Protein AF-A0A1A7YT87-F1 (afdb_monomer_lite)

Sequence (162 aa):
RKFWAGIVFSNITPNATELPPKVNYKIRMDIDNVERTNKIKDAYWDPGPRADPFEDMRYIWGGFLYLQDVIEQGIIRAMTGTKEKTGVYIQQMPYPCYVDDIFLRVMSRSMPLFMTLAWMYSVSIILKSVVYEKEARLKETMRIMGLDNGILWFSWFISSLI

pLDDT: mean 90.29, std 4.66, range [57.09, 96.19]

Organism: NCBI:txid60296

Structure (mmCIF, N/CA/C/O backbone):
data_AF-A0A1A7YT87-F1
#
_entry.id   AF-A0A1A7YT87-F1
#
loop_
_atom_site.group_PDB
_atom_site.id
_atom_site.type_symbol
_atom_site.label_atom_id
_atom_site.label_alt_id
_atom_site.label_comp_id
_atom_site.label_asym_id
_atom_site.label_entity_id
_atom_site.label_seq_id
_atom_site.pdbx_PDB_ins_code
_atom_site.Cartn_x
_atom_site.Cartn_y
_atom_site.Cartn_z
_atom_site.occupancy
_atom_site.B_iso_or_equiv
_atom_site.auth_seq_id
_atom_site.auth_comp_id
_atom_site.auth_asym_id
_atom_site.auth_atom_id
_atom_site.pdbx_PDB_model_num
ATOM 1 N N . ARG A 1 1 ? 4.974 -2.902 29.796 1.00 57.09 1 ARG A N 1
ATOM 2 C CA . ARG A 1 1 ? 4.180 -1.646 29.871 1.00 57.09 1 ARG A CA 1
ATOM 3 C C . ARG A 1 1 ? 2.813 -1.986 30.482 1.00 57.09 1 ARG A C 1
ATOM 5 O O . ARG A 1 1 ? 2.351 -3.084 30.222 1.00 57.09 1 ARG A O 1
ATOM 12 N N . LYS A 1 2 ? 2.217 -1.135 31.337 1.00 84.00 2 LYS A N 1
ATOM 13 C CA . LYS A 1 2 ? 1.004 -1.448 32.144 1.00 84.00 2 LYS A CA 1
ATOM 14 C C . LYS A 1 2 ? -0.300 -0.778 31.647 1.00 84.00 2 LYS A C 1
ATOM 16 O O . LYS A 1 2 ? -1.292 -0.796 32.362 1.00 84.00 2 LYS A O 1
ATOM 21 N N . PHE A 1 3 ? -0.301 -0.154 30.467 1.00 87.81 3 PHE A N 1
ATOM 22 C CA . PHE A 1 3 ? -1.461 0.561 29.918 1.00 87.81 3 PHE A CA 1
ATOM 23 C C . PHE A 1 3 ? -1.993 -0.173 28.685 1.00 87.81 3 PHE A C 1
ATOM 25 O O . PHE A 1 3 ? -1.206 -0.477 27.791 1.00 87.81 3 PHE A O 1
ATOM 32 N N . TRP A 1 4 ? -3.298 -0.459 28.655 1.00 88.50 4 TRP A N 1
ATOM 33 C CA . TRP A 1 4 ? -3.942 -1.160 27.539 1.00 88.50 4 TRP A CA 1
ATOM 34 C C . TRP A 1 4 ? -4.788 -0.207 26.689 1.00 88.50 4 TRP A C 1
ATOM 36 O O . TRP A 1 4 ? -4.475 0.022 25.523 1.00 88.50 4 TRP A O 1
ATOM 46 N N . ALA A 1 5 ? 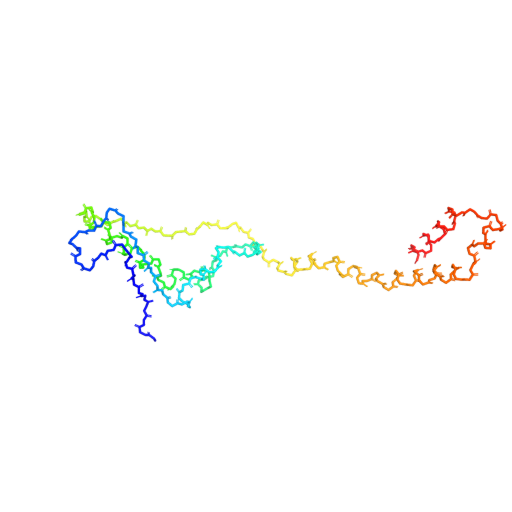-5.812 0.403 27.289 1.00 94.44 5 ALA A N 1
ATOM 47 C CA . ALA A 1 5 ? -6.677 1.379 26.638 1.00 94.44 5 ALA A CA 1
ATOM 48 C C . ALA A 1 5 ? -7.283 2.355 27.657 1.00 94.44 5 ALA A C 1
ATOM 50 O O . ALA A 1 5 ? -7.470 2.014 28.824 1.00 94.44 5 ALA A O 1
ATOM 51 N N . GLY A 1 6 ? -7.630 3.556 27.200 1.00 94.50 6 GLY A N 1
ATOM 52 C CA . GLY A 1 6 ? -8.438 4.533 27.923 1.00 94.50 6 GLY A CA 1
ATOM 53 C C . GLY A 1 6 ? -9.760 4.774 27.203 1.00 94.50 6 GLY A C 1
ATOM 54 O O . GLY A 1 6 ? -9.781 4.977 25.991 1.00 94.50 6 GLY A O 1
ATOM 55 N N . ILE A 1 7 ? -10.866 4.778 27.941 1.00 94.81 7 ILE A N 1
ATOM 56 C CA . ILE A 1 7 ? -12.209 5.006 27.395 1.00 94.81 7 ILE A CA 1
ATOM 57 C C . ILE A 1 7 ? -12.662 6.393 27.841 1.00 94.81 7 ILE A C 1
ATOM 59 O O . ILE A 1 7 ? -12.651 6.701 29.030 1.00 94.81 7 ILE A O 1
ATOM 63 N N . VAL A 1 8 ? -13.036 7.243 26.887 1.00 94.12 8 VAL A N 1
ATOM 64 C CA . VAL A 1 8 ? -13.445 8.628 27.146 1.00 94.12 8 VAL A CA 1
ATOM 65 C C . VAL A 1 8 ? -14.882 8.820 26.690 1.00 94.12 8 VAL A C 1
ATOM 67 O O . VAL A 1 8 ? -15.166 8.803 25.492 1.00 94.12 8 VAL A O 1
ATOM 70 N N . PHE A 1 9 ? -15.785 9.044 27.639 1.00 92.38 9 PHE A N 1
ATOM 71 C CA . PHE A 1 9 ? -17.161 9.439 27.356 1.00 92.38 9 PHE A CA 1
ATOM 72 C C . PHE A 1 9 ? -17.224 10.951 27.144 1.00 92.38 9 PHE A C 1
ATOM 74 O O . PHE A 1 9 ? -16.680 11.717 27.932 1.00 92.38 9 PHE A O 1
ATOM 81 N N . SER A 1 10 ? -17.848 11.380 26.047 1.00 88.50 10 SER A N 1
ATOM 82 C CA . SER A 1 10 ? -17.841 12.793 25.631 1.00 88.50 10 SER A CA 1
ATOM 83 C C . SER A 1 10 ? -19.144 13.538 25.910 1.00 88.50 10 SER A C 1
ATOM 85 O O . SER A 1 10 ? -19.121 14.757 26.013 1.00 88.50 10 SER A O 1
ATOM 87 N N . ASN A 1 11 ? -20.260 12.820 26.054 1.00 87.19 11 ASN A N 1
ATOM 88 C CA . ASN A 1 11 ? -21.596 13.405 26.214 1.00 87.19 11 ASN A CA 1
ATOM 89 C C . ASN A 1 11 ? -22.250 13.055 27.565 1.00 87.19 11 ASN A C 1
ATOM 91 O O . ASN A 1 11 ? -23.470 12.989 27.659 1.00 87.19 11 ASN A O 1
ATOM 95 N N . ILE A 1 12 ? -21.448 12.745 28.589 1.00 85.31 12 ILE A N 1
ATOM 96 C CA . ILE A 1 12 ? -21.931 12.358 29.921 1.00 85.31 12 ILE A CA 1
ATOM 97 C C . ILE A 1 12 ? -21.355 13.340 30.937 1.00 85.31 12 ILE A C 1
ATOM 99 O O . ILE A 1 12 ? -20.138 13.505 31.025 1.00 85.31 12 ILE A O 1
ATOM 103 N N . THR A 1 13 ? -22.230 14.009 31.686 1.00 84.06 13 THR A N 1
ATOM 104 C CA . THR A 1 13 ? -21.825 14.856 32.809 1.00 84.06 13 THR A CA 1
ATOM 105 C C . THR A 1 13 ? -21.494 13.982 34.025 1.00 84.06 13 THR A C 1
ATOM 107 O O . THR A 1 13 ? -22.096 12.924 34.200 1.00 84.06 13 THR A O 1
ATOM 110 N N . PRO A 1 14 ? -20.558 14.400 34.896 1.00 82.19 14 PRO A N 1
ATOM 111 C CA . PRO A 1 14 ? -20.085 13.565 36.006 1.00 82.19 14 PRO A CA 1
ATOM 112 C C . PRO A 1 14 ? -21.174 13.175 37.020 1.00 82.19 14 PRO A C 1
ATOM 114 O O . PRO A 1 14 ? -21.009 12.184 37.720 1.00 82.19 14 PRO A O 1
ATOM 117 N N . ASN A 1 15 ? -22.290 13.911 37.069 1.00 83.62 15 ASN A N 1
ATOM 118 C CA . ASN A 1 15 ? -23.402 13.671 37.996 1.00 83.62 15 ASN A CA 1
ATOM 119 C C . ASN A 1 15 ? -24.661 13.109 37.306 1.00 83.62 15 ASN A C 1
ATOM 121 O O . ASN A 1 15 ? -25.741 13.149 37.892 1.00 83.62 15 ASN A O 1
ATOM 125 N N . ALA A 1 16 ? -24.565 12.643 36.057 1.00 81.75 16 ALA A N 1
ATOM 126 C CA . ALA A 1 16 ? -25.710 12.065 35.360 1.00 81.75 16 ALA A CA 1
ATOM 127 C C . ALA A 1 16 ? -26.103 10.711 35.976 1.00 81.75 16 ALA A C 1
ATOM 129 O O . ALA A 1 16 ? -25.274 9.810 36.089 1.00 81.75 16 ALA A O 1
ATOM 130 N N . THR A 1 17 ? -27.374 10.562 36.351 1.00 81.19 17 THR A N 1
ATOM 131 C CA . THR A 1 17 ? -27.945 9.306 36.871 1.00 81.19 17 THR A CA 1
ATOM 132 C C . THR A 1 17 ? -28.408 8.362 35.766 1.00 81.19 17 THR A C 1
ATOM 134 O O . THR A 1 17 ? -28.511 7.160 35.993 1.00 81.19 17 THR A O 1
ATOM 137 N N . GLU A 1 18 ? -28.667 8.892 34.571 1.00 82.62 18 GLU A N 1
ATOM 138 C CA . GLU A 1 18 ? -29.175 8.143 33.423 1.00 82.62 18 GLU A CA 1
ATOM 139 C C . GLU A 1 18 ? -28.298 8.370 32.189 1.00 82.62 18 GLU A C 1
ATOM 141 O O . GLU A 1 18 ? -27.705 9.438 32.002 1.00 82.62 18 GLU A O 1
ATOM 146 N N . LEU A 1 19 ? -28.207 7.343 31.340 1.00 85.69 19 LEU A N 1
ATOM 147 C CA . LEU A 1 19 ? -27.481 7.424 30.077 1.00 85.69 19 LEU A CA 1
ATOM 148 C C . LEU A 1 19 ? -28.318 8.185 29.038 1.00 85.69 19 LEU A C 1
ATOM 150 O O . LEU A 1 19 ? -29.515 7.926 28.908 1.00 85.69 19 LEU A O 1
ATOM 154 N N . PRO A 1 20 ? -27.712 9.099 28.258 1.00 89.38 20 PRO A N 1
ATOM 155 C CA . PRO A 1 20 ? -28.426 9.770 27.183 1.00 89.38 20 PRO A CA 1
ATOM 156 C C . PRO A 1 20 ? -28.811 8.769 26.078 1.00 89.38 20 PRO A C 1
ATOM 158 O O . PRO A 1 20 ? -28.053 7.827 25.829 1.00 89.38 20 PRO A O 1
ATOM 161 N N . PRO A 1 21 ? -29.896 9.023 25.313 1.00 87.38 21 PRO A N 1
ATOM 162 C CA . PRO A 1 21 ? -30.337 8.144 24.223 1.00 87.38 21 PRO A CA 1
ATOM 163 C C . PRO A 1 21 ? -29.251 7.823 23.184 1.00 87.38 21 PRO A C 1
ATOM 165 O O . PRO A 1 21 ? -29.277 6.777 22.543 1.00 87.38 21 PRO A O 1
ATOM 168 N N . LYS A 1 22 ? -28.283 8.731 23.009 1.00 90.81 22 LYS A N 1
ATOM 169 C CA . LYS A 1 22 ? -27.102 8.539 22.167 1.00 90.81 22 LYS A CA 1
ATOM 170 C C . LYS A 1 22 ? -25.836 8.761 22.989 1.00 90.81 22 LYS A C 1
ATOM 172 O O . LYS A 1 22 ? -25.507 9.893 23.355 1.00 90.81 22 LYS A O 1
ATOM 177 N N . VAL A 1 23 ? -25.097 7.680 23.221 1.00 91.81 23 VAL A N 1
ATOM 178 C CA . VAL A 1 23 ? -23.816 7.700 23.935 1.00 91.81 23 VAL A CA 1
ATOM 179 C C . VAL A 1 23 ? -22.670 7.854 22.935 1.00 91.81 23 VAL A C 1
ATOM 181 O O . VAL A 1 23 ? -22.477 7.010 22.067 1.00 91.81 23 VAL A O 1
ATOM 184 N N . ASN A 1 24 ? -21.879 8.920 23.078 1.00 94.00 24 ASN A N 1
ATOM 185 C CA . ASN A 1 24 ? -20.651 9.119 22.305 1.00 94.00 24 ASN A CA 1
ATOM 186 C C . ASN A 1 24 ? -19.432 8.808 23.184 1.00 94.00 24 ASN A C 1
ATOM 188 O O . ASN A 1 24 ? -19.148 9.542 24.143 1.00 94.00 24 ASN A O 1
ATOM 192 N N . TYR A 1 25 ? -18.677 7.771 2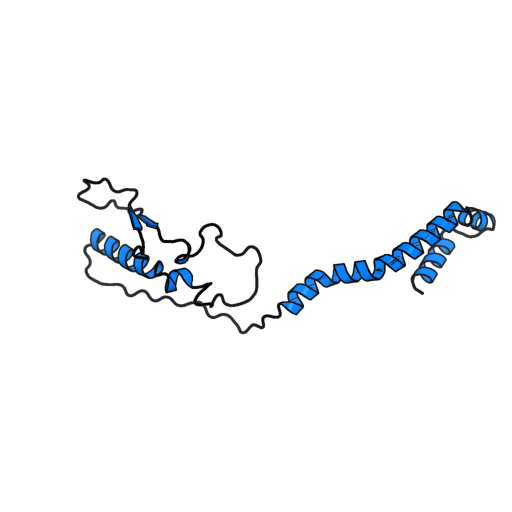2.830 1.00 94.50 25 TYR A N 1
ATOM 193 C CA . TYR A 1 25 ? -17.435 7.392 23.502 1.00 94.50 25 TYR A CA 1
ATOM 194 C C . TYR A 1 25 ? -16.269 7.313 22.514 1.00 94.50 25 TYR A C 1
ATOM 196 O O . TYR A 1 25 ? -16.449 7.231 21.301 1.00 94.50 25 TYR A O 1
ATOM 204 N N . LYS A 1 26 ? -15.052 7.388 23.048 1.00 95.31 26 LYS A N 1
ATOM 205 C CA . LYS A 1 26 ? -13.800 7.259 22.302 1.00 95.31 26 LYS A CA 1
ATOM 206 C C . LYS A 1 26 ? -12.924 6.232 23.004 1.00 95.31 26 LYS A C 1
ATOM 208 O O . LYS A 1 26 ? -12.686 6.363 24.202 1.00 95.31 26 LYS A O 1
ATOM 213 N N . ILE A 1 27 ? -12.417 5.258 22.260 1.00 95.50 27 ILE A N 1
ATOM 214 C CA . ILE A 1 27 ? -11.398 4.320 22.738 1.00 95.50 27 ILE A CA 1
ATOM 215 C C . ILE A 1 27 ? -10.033 4.886 22.330 1.00 95.50 27 ILE A C 1
ATOM 217 O O . ILE A 1 27 ? -9.802 5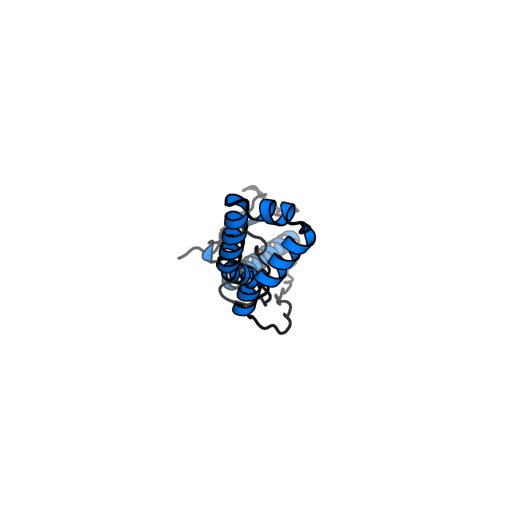.177 21.159 1.00 95.50 27 ILE A O 1
ATOM 221 N N . ARG A 1 28 ? -9.144 5.101 23.301 1.00 93.81 28 ARG A N 1
ATOM 222 C CA . ARG A 1 28 ? -7.778 5.600 23.103 1.00 93.81 28 ARG A CA 1
ATOM 223 C C . ARG A 1 28 ? -6.789 4.507 23.479 1.00 93.81 28 ARG A C 1
ATOM 225 O O . ARG A 1 28 ? -6.719 4.123 24.641 1.00 93.81 28 ARG A O 1
ATOM 232 N N . MET A 1 29 ? -6.028 4.023 22.508 1.00 94.56 29 MET A N 1
ATOM 233 C CA . MET A 1 29 ? -5.009 2.986 22.690 1.00 94.56 29 MET A CA 1
ATOM 234 C C . MET A 1 29 ? -3.643 3.506 22.250 1.00 94.56 29 MET A C 1
ATOM 236 O O . MET A 1 29 ? -3.560 4.540 21.585 1.00 94.56 29 MET A O 1
ATOM 240 N N . ASP A 1 30 ? -2.586 2.808 22.662 1.00 92.62 30 ASP A N 1
ATOM 241 C CA . ASP A 1 30 ? -1.234 3.068 22.161 1.00 92.62 30 ASP A CA 1
ATOM 242 C C . ASP A 1 30 ? -1.182 2.814 20.647 1.00 92.62 30 ASP A C 1
ATOM 244 O O . ASP A 1 30 ? -1.809 1.871 20.160 1.00 92.62 30 ASP A O 1
ATOM 248 N N . ILE A 1 31 ? -0.448 3.651 19.913 1.00 91.31 31 ILE A N 1
ATOM 249 C CA . ILE A 1 31 ? -0.423 3.645 18.441 1.00 91.31 31 ILE A CA 1
ATOM 250 C C . ILE A 1 31 ? 0.152 2.347 17.867 1.00 91.31 31 ILE A C 1
ATOM 252 O O . ILE A 1 31 ? -0.207 1.960 16.762 1.00 91.31 31 ILE A O 1
ATOM 256 N N . ASP A 1 32 ? 0.998 1.657 18.631 1.00 90.50 32 ASP A N 1
ATOM 257 C CA . ASP A 1 32 ? 1.592 0.378 18.232 1.00 90.50 32 ASP A CA 1
ATOM 258 C C . ASP A 1 32 ? 0.586 -0.790 18.319 1.00 90.50 32 ASP A C 1
ATOM 260 O O . ASP A 1 32 ? 0.780 -1.824 17.686 1.00 90.50 32 ASP A O 1
ATOM 264 N N . ASN A 1 33 ? -0.508 -0.624 19.076 1.00 91.12 33 ASN A N 1
ATOM 265 C CA . ASN A 1 33 ? -1.528 -1.655 19.307 1.00 91.12 33 ASN A CA 1
ATOM 266 C C . ASN A 1 33 ? -2.816 -1.427 18.497 1.00 91.12 33 ASN A C 1
ATOM 268 O O . ASN A 1 33 ? -3.777 -2.175 18.653 1.00 91.12 33 ASN A O 1
ATOM 272 N N . VAL A 1 34 ? -2.906 -0.374 17.685 1.00 93.00 34 VAL A N 1
ATOM 273 C CA . VAL A 1 34 ? -4.108 -0.062 16.899 1.00 93.00 34 VAL A CA 1
ATOM 274 C C . VAL A 1 34 ? -3.721 0.390 15.499 1.00 93.00 34 VAL A C 1
ATOM 276 O O . VAL A 1 34 ? -2.624 0.895 15.278 1.00 93.00 34 VAL A O 1
ATOM 279 N N . GLU A 1 35 ? -4.620 0.210 14.535 1.00 92.19 35 GLU A N 1
ATOM 280 C CA . GLU A 1 35 ? -4.379 0.709 13.186 1.00 92.19 35 GLU A CA 1
ATOM 281 C C . GLU A 1 35 ? -4.252 2.236 13.171 1.00 92.19 35 GLU A C 1
ATOM 283 O O . GLU A 1 35 ? -4.921 2.958 13.922 1.00 92.19 35 GLU A O 1
ATOM 288 N N . ARG A 1 36 ? -3.392 2.748 12.287 1.00 91.62 36 ARG A N 1
ATOM 289 C CA . ARG A 1 36 ? -3.156 4.189 12.199 1.00 91.62 36 ARG A CA 1
ATOM 290 C C . ARG A 1 36 ? -4.379 4.892 11.620 1.00 91.62 36 ARG A C 1
ATOM 292 O O . ARG A 1 36 ? -4.783 4.643 10.491 1.00 91.62 36 ARG A O 1
ATOM 299 N N . THR A 1 37 ? -4.905 5.875 12.346 1.00 92.62 37 THR A N 1
ATOM 300 C CA . THR A 1 37 ? -6.091 6.648 11.932 1.00 92.62 37 THR A CA 1
ATOM 301 C C . THR A 1 37 ? -5.777 7.807 10.978 1.00 92.62 37 THR A C 1
ATOM 303 O O . THR A 1 37 ? -6.617 8.680 10.773 1.00 92.62 37 THR A O 1
ATOM 306 N N . ASN A 1 38 ? -4.562 7.873 10.424 1.00 93.94 38 ASN A N 1
ATOM 307 C CA . ASN A 1 38 ? -4.165 8.907 9.462 1.00 93.94 38 ASN A CA 1
ATOM 308 C C . ASN A 1 38 ? -4.573 8.569 8.018 1.00 93.94 38 ASN A C 1
ATOM 310 O O . ASN A 1 38 ? -4.598 9.459 7.170 1.00 93.94 38 ASN A O 1
ATOM 314 N N . LYS A 1 39 ? -4.888 7.301 7.735 1.00 92.38 39 LYS A N 1
ATOM 315 C CA . LYS A 1 39 ? -5.358 6.819 6.437 1.00 92.38 39 LYS A CA 1
ATOM 316 C C . LYS A 1 39 ? -6.515 5.846 6.635 1.00 92.38 39 LYS A C 1
ATOM 318 O O . LYS A 1 39 ? -6.527 5.075 7.584 1.00 92.38 39 LYS A O 1
ATOM 323 N N . ILE A 1 40 ? -7.479 5.877 5.718 1.00 91.69 40 ILE A N 1
ATOM 324 C CA . ILE A 1 40 ? -8.601 4.922 5.696 1.00 91.69 40 ILE A CA 1
ATOM 325 C C . ILE A 1 40 ? -8.313 3.784 4.700 1.00 91.69 40 ILE A C 1
ATOM 327 O O . ILE A 1 40 ? -8.743 2.650 4.889 1.00 91.69 40 ILE A O 1
ATOM 331 N N . LYS A 1 41 ? -7.551 4.073 3.639 1.00 90.75 41 LYS A N 1
ATOM 332 C CA . LYS A 1 41 ? -7.162 3.128 2.586 1.00 90.75 41 LYS A CA 1
ATOM 333 C C . LYS A 1 41 ? -5.700 3.358 2.201 1.00 90.75 41 LYS A C 1
ATOM 335 O O . LYS A 1 41 ? -5.162 4.439 2.442 1.00 90.75 41 LYS A O 1
ATOM 340 N N . ASP A 1 42 ? -5.068 2.351 1.607 1.00 89.56 42 ASP A N 1
ATOM 341 C CA . ASP A 1 42 ? -3.736 2.520 1.030 1.00 89.56 42 ASP A CA 1
ATOM 342 C C . ASP A 1 42 ? -3.780 3.438 -0.190 1.00 89.56 42 ASP A C 1
ATOM 344 O O . ASP A 1 42 ? -4.772 3.478 -0.923 1.00 89.56 42 ASP A O 1
ATOM 348 N N . ALA A 1 43 ? -2.697 4.192 -0.381 1.00 90.56 43 ALA A N 1
ATOM 349 C CA . ALA A 1 43 ? -2.570 5.145 -1.479 1.00 90.56 43 ALA A CA 1
ATOM 350 C C . ALA A 1 43 ? -2.534 4.445 -2.844 1.00 90.56 43 ALA A C 1
ATOM 352 O O . ALA A 1 43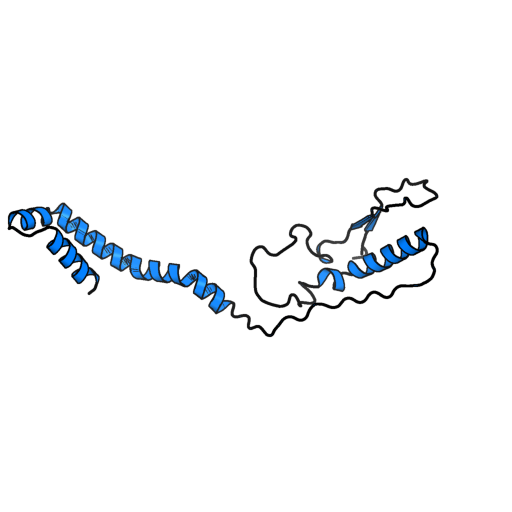 ? -3.129 4.925 -3.806 1.00 90.56 43 ALA A O 1
ATOM 353 N N . TYR A 1 44 ? -1.863 3.295 -2.909 1.00 88.06 44 TYR A N 1
ATOM 354 C CA . TYR A 1 44 ? -1.817 2.441 -4.085 1.00 88.06 44 TYR A CA 1
ATOM 355 C C . TYR A 1 44 ? -2.616 1.175 -3.813 1.00 88.06 44 TYR A C 1
ATOM 357 O O . TYR A 1 44 ? -2.596 0.636 -2.709 1.00 88.06 44 TYR A O 1
ATOM 365 N N . TRP A 1 45 ? -3.360 0.732 -4.822 1.00 87.81 45 TRP A N 1
ATOM 366 C CA . TRP A 1 45 ? -4.028 -0.555 -4.758 1.00 87.81 45 TRP A CA 1
ATOM 367 C C . TRP A 1 45 ? -3.039 -1.641 -5.159 1.00 87.81 45 TRP A C 1
ATOM 369 O O . TRP A 1 45 ? -2.570 -1.659 -6.301 1.00 87.81 45 TRP A O 1
ATOM 379 N N . ASP A 1 46 ? -2.762 -2.532 -4.218 1.00 85.19 46 ASP A N 1
ATOM 380 C CA . ASP A 1 46 ? -1.982 -3.735 -4.439 1.00 85.19 46 ASP A CA 1
ATOM 381 C C . ASP A 1 46 ? -2.910 -4.953 -4.270 1.00 85.19 46 ASP A C 1
ATOM 383 O O . ASP A 1 46 ? -3.658 -5.019 -3.288 1.00 85.19 46 ASP A O 1
ATOM 387 N N . PRO A 1 47 ? -2.951 -5.880 -5.245 1.00 87.44 47 PRO A N 1
ATOM 388 C CA . PRO A 1 47 ? -3.742 -7.096 -5.136 1.00 87.44 47 PRO A CA 1
ATOM 389 C C . PRO A 1 47 ? -3.189 -7.998 -4.033 1.00 87.44 47 PRO A C 1
ATOM 391 O O . PRO A 1 47 ? -1.980 -8.174 -3.910 1.00 87.44 47 PRO A O 1
ATOM 394 N N . GLY A 1 48 ? -4.097 -8.596 -3.271 1.00 90.25 48 GLY A N 1
ATOM 395 C CA . GLY A 1 48 ? -3.781 -9.540 -2.208 1.00 90.25 48 GLY A CA 1
ATOM 396 C C . GLY A 1 48 ? -4.776 -9.459 -1.047 1.00 90.25 48 GLY A C 1
ATOM 397 O O . GLY A 1 48 ? -5.433 -8.428 -0.855 1.00 90.25 48 GLY A O 1
ATOM 398 N N . PRO A 1 49 ? -4.926 -10.543 -0.271 1.00 91.38 49 PRO A N 1
ATOM 399 C CA . PRO A 1 49 ? -5.640 -10.510 0.989 1.00 91.38 49 PRO A CA 1
ATOM 400 C C . PRO A 1 49 ? -4.813 -9.751 2.028 1.00 91.38 49 PRO A C 1
ATOM 402 O O . PRO A 1 49 ? -3.628 -10.020 2.210 1.00 91.38 49 PRO A O 1
ATOM 405 N N . ARG A 1 50 ? -5.462 -8.851 2.769 1.00 88.00 50 ARG A N 1
ATOM 406 C CA . ARG A 1 50 ? -4.889 -8.267 3.987 1.00 88.00 50 ARG A CA 1
ATOM 407 C C . ARG A 1 50 ? -5.038 -9.243 5.148 1.00 88.00 50 ARG A C 1
ATOM 409 O O . ARG A 1 50 ? -6.023 -9.197 5.892 1.00 88.00 50 ARG A O 1
ATOM 416 N N . ALA A 1 51 ? -4.118 -10.194 5.207 1.00 89.31 51 ALA A N 1
ATOM 417 C CA . ALA A 1 51 ? -4.177 -11.333 6.112 1.00 89.31 51 ALA A CA 1
ATOM 418 C C . ALA A 1 51 ? -2.936 -11.467 7.004 1.00 89.31 51 ALA A C 1
ATOM 420 O O . ALA A 1 51 ? -2.797 -12.493 7.667 1.00 89.31 51 ALA A O 1
ATOM 421 N N . ASP A 1 52 ? -2.050 -10.466 7.053 1.00 90.88 52 ASP A N 1
ATOM 422 C CA . ASP A 1 52 ? -0.931 -10.492 7.997 1.00 90.88 52 ASP A CA 1
ATOM 423 C C . ASP A 1 52 ? -1.450 -10.301 9.440 1.00 90.88 52 ASP A C 1
ATOM 425 O O . ASP A 1 52 ? -2.017 -9.247 9.757 1.00 90.88 52 ASP A O 1
ATOM 429 N N . PRO A 1 53 ? -1.269 -11.283 10.346 1.00 89.94 53 PRO A N 1
ATOM 430 C CA . PRO A 1 53 ? -1.743 -11.174 11.723 1.00 89.94 53 PRO A CA 1
ATOM 431 C C . PRO A 1 53 ? -1.115 -10.021 12.518 1.00 89.94 53 PRO A C 1
ATOM 433 O O . PRO A 1 53 ? -1.731 -9.538 13.468 1.00 89.94 53 PRO A O 1
ATOM 436 N N . PHE A 1 54 ? 0.100 -9.594 12.167 1.00 89.12 54 PHE A N 1
ATOM 437 C CA . PHE A 1 54 ? 0.853 -8.583 12.913 1.00 89.12 54 PHE A CA 1
ATOM 438 C C . PHE A 1 54 ? 0.662 -7.178 12.340 1.00 89.12 54 PHE A C 1
ATOM 440 O O . PHE A 1 54 ? 0.501 -6.216 13.097 1.00 89.12 54 PHE A O 1
ATOM 447 N N . GLU A 1 55 ? 0.654 -7.056 11.013 1.00 88.62 55 GLU A N 1
ATOM 448 C CA . GLU A 1 55 ? 0.551 -5.758 10.344 1.00 88.62 55 GLU A CA 1
ATOM 449 C C . GLU A 1 55 ? -0.891 -5.381 9.985 1.00 88.62 55 GLU A C 1
ATOM 451 O O . GLU A 1 55 ? -1.303 -4.264 10.290 1.00 88.62 55 GLU A O 1
ATOM 456 N N . ASP A 1 56 ? -1.681 -6.295 9.406 1.00 90.94 56 ASP A N 1
ATOM 457 C CA . ASP A 1 56 ? -3.031 -5.987 8.905 1.00 90.94 56 ASP A CA 1
ATOM 458 C C . ASP A 1 56 ? -4.129 -6.183 9.961 1.00 90.94 56 ASP A C 1
ATOM 460 O O . ASP A 1 56 ? -5.164 -5.512 9.943 1.00 90.94 56 ASP A O 1
ATOM 464 N N . MET A 1 57 ? -3.939 -7.124 10.892 1.00 92.25 57 MET A N 1
ATOM 465 C CA . MET A 1 57 ? -4.954 -7.502 11.886 1.00 92.25 57 MET A CA 1
ATOM 466 C C . MET A 1 57 ? -4.783 -6.796 13.239 1.00 92.25 57 MET A C 1
ATOM 468 O O . MET A 1 57 ? -5.198 -7.317 14.280 1.00 92.25 57 MET A O 1
ATOM 472 N N . ARG A 1 58 ? -4.225 -5.579 13.252 1.00 93.19 58 ARG A N 1
ATOM 473 C CA . ARG A 1 58 ? -3.935 -4.822 14.487 1.00 93.19 58 ARG A CA 1
ATOM 474 C C . ARG A 1 58 ? -5.150 -4.597 15.377 1.00 93.19 58 ARG A C 1
ATOM 476 O O . ARG A 1 58 ? -5.045 -4.696 16.594 1.00 93.19 58 ARG A O 1
ATOM 483 N N . TYR A 1 59 ? -6.324 -4.371 14.795 1.00 93.00 59 TYR A N 1
ATOM 484 C CA . TYR A 1 59 ? -7.564 -4.236 15.564 1.00 93.00 59 TYR A CA 1
ATOM 485 C C . TYR A 1 59 ? -7.962 -5.514 16.328 1.00 93.00 59 TYR A C 1
ATOM 487 O O . TYR A 1 59 ? -8.595 -5.415 17.383 1.00 93.00 59 TYR A O 1
ATOM 495 N N . ILE A 1 60 ? -7.590 -6.693 15.812 1.00 93.62 60 ILE A N 1
ATOM 496 C CA . ILE A 1 60 ? -7.855 -8.001 16.427 1.00 93.62 60 ILE A CA 1
ATOM 497 C C . ILE A 1 60 ? -6.771 -8.303 17.462 1.00 93.62 60 ILE A C 1
ATOM 499 O O . ILE A 1 60 ? -7.082 -8.486 18.637 1.00 93.62 60 ILE A O 1
ATOM 503 N N . TRP A 1 61 ? -5.501 -8.319 17.050 1.00 91.94 61 TRP A N 1
ATOM 504 C CA . TRP A 1 61 ? -4.389 -8.679 17.934 1.00 91.94 61 TRP A CA 1
ATOM 505 C C . TRP A 1 61 ? -4.171 -7.656 19.060 1.00 91.94 61 TRP A C 1
ATOM 507 O O . TRP A 1 61 ? -3.973 -8.040 20.211 1.00 91.94 61 TRP A O 1
ATOM 517 N N . GLY A 1 62 ? -4.292 -6.359 18.769 1.00 92.00 62 GLY A N 1
ATOM 518 C CA . GLY A 1 62 ? -4.188 -5.294 19.770 1.00 92.00 62 GLY A CA 1
ATOM 519 C C . GLY A 1 62 ? -5.384 -5.209 20.723 1.00 92.00 62 GLY A C 1
ATOM 520 O O . GLY A 1 62 ? -5.313 -4.564 21.771 1.00 92.00 62 GLY A O 1
ATOM 521 N N . GLY A 1 63 ? -6.482 -5.892 20.394 1.00 93.38 63 GLY A N 1
ATOM 522 C CA . GLY A 1 63 ? -7.655 -6.051 21.248 1.00 93.38 63 GLY A CA 1
ATOM 523 C C . GLY A 1 63 ? -8.626 -4.872 21.277 1.00 93.38 63 GLY A C 1
ATOM 524 O O . GLY A 1 63 ? -9.519 -4.834 22.124 1.00 93.38 63 GLY A O 1
ATOM 525 N N . PHE A 1 64 ? -8.498 -3.936 20.336 1.00 95.25 64 PHE A N 1
ATOM 526 C CA . PHE A 1 64 ? -9.450 -2.839 20.155 1.00 95.25 64 PHE A CA 1
ATOM 527 C C . PHE A 1 64 ? -10.872 -3.357 19.893 1.00 95.25 64 PHE A C 1
ATOM 529 O O . PHE A 1 64 ? -11.818 -2.881 20.516 1.00 95.25 64 PHE A O 1
ATOM 536 N N . LEU A 1 65 ? -11.019 -4.363 19.019 1.00 94.69 65 LEU A N 1
ATOM 537 C CA . LEU A 1 65 ? -12.324 -4.954 18.690 1.00 94.69 65 LEU A CA 1
ATOM 538 C C . LEU A 1 65 ? -12.983 -5.618 19.902 1.00 94.69 65 LEU A C 1
ATOM 540 O O . LEU A 1 65 ? -14.188 -5.487 20.087 1.00 94.69 65 LEU A O 1
ATOM 544 N N . TYR A 1 66 ? -12.198 -6.275 20.761 1.00 93.56 66 TYR A N 1
ATOM 545 C CA . TYR A 1 66 ? -12.725 -6.890 21.983 1.00 93.56 66 TYR A CA 1
ATOM 546 C C . TYR A 1 66 ? -13.230 -5.841 22.972 1.00 93.56 66 TYR A C 1
ATOM 548 O O . TYR A 1 66 ? -14.293 -6.008 23.565 1.00 93.56 66 TYR A O 1
ATOM 556 N N . LEU A 1 67 ? -12.491 -4.739 23.141 1.00 94.69 67 LEU A N 1
ATOM 557 C CA . LEU A 1 67 ? -12.945 -3.625 23.972 1.00 94.69 67 LEU A CA 1
ATOM 558 C C . LEU A 1 67 ? -14.214 -2.994 23.408 1.00 94.69 67 LEU A C 1
ATOM 560 O O . LEU A 1 67 ? -15.119 -2.678 24.175 1.00 94.69 67 LEU A O 1
ATOM 564 N N . GLN A 1 68 ? -14.289 -2.831 22.088 1.00 94.88 68 GLN A N 1
ATOM 565 C CA . GLN A 1 68 ? -15.477 -2.308 21.433 1.00 94.88 68 GLN A CA 1
ATOM 566 C C . GLN A 1 68 ? -16.698 -3.200 21.696 1.00 94.88 68 GLN A C 1
ATOM 568 O O . GLN A 1 68 ? -17.702 -2.685 22.177 1.00 94.88 68 GLN A O 1
ATOM 573 N N . ASP A 1 69 ? -16.590 -4.515 21.490 1.00 94.50 69 ASP A N 1
ATOM 574 C CA . ASP A 1 69 ? -17.692 -5.458 21.724 1.00 94.50 69 ASP A CA 1
ATOM 575 C C . ASP A 1 69 ? -18.158 -5.453 23.193 1.00 94.50 69 ASP A C 1
ATOM 577 O O . ASP A 1 69 ? -19.344 -5.299 23.482 1.00 94.50 69 ASP A O 1
ATOM 581 N N . VAL A 1 70 ? -17.226 -5.512 24.152 1.00 93.00 70 VAL A N 1
ATOM 582 C CA . VAL A 1 70 ? -17.565 -5.504 25.588 1.00 93.00 70 VAL A CA 1
ATOM 583 C C . VAL A 1 70 ? -18.229 -4.189 26.015 1.00 93.00 70 VAL A C 1
ATOM 585 O O . VAL A 1 70 ? -19.187 -4.205 26.794 1.00 93.00 70 VAL A O 1
ATOM 588 N N . ILE A 1 71 ? -17.742 -3.045 25.522 1.00 93.50 71 ILE A N 1
ATOM 589 C CA . ILE A 1 71 ? -18.313 -1.729 25.842 1.00 93.50 71 ILE A CA 1
ATOM 590 C C . ILE A 1 71 ? -19.696 -1.577 25.208 1.00 93.50 71 ILE A C 1
ATOM 592 O O . ILE A 1 71 ? -20.620 -1.132 25.888 1.00 93.50 71 ILE A O 1
ATOM 596 N N . GLU A 1 72 ? -19.861 -1.956 23.941 1.00 93.19 72 GLU A N 1
ATOM 597 C CA . GLU A 1 72 ? -21.143 -1.866 23.238 1.00 93.19 72 GLU A CA 1
ATOM 598 C C . GLU A 1 72 ? -22.196 -2.755 23.900 1.00 93.19 72 GLU A C 1
ATOM 600 O O . GLU A 1 72 ? -23.286 -2.276 24.215 1.00 93.19 72 GLU A O 1
ATOM 605 N N . GLN A 1 73 ? -21.853 -4.002 24.232 1.00 92.94 73 GLN A N 1
ATOM 606 C CA . GLN A 1 73 ? -22.734 -4.879 25.004 1.00 92.94 73 GLN A CA 1
ATOM 607 C C . GLN A 1 73 ? -23.084 -4.280 26.375 1.00 92.94 73 GLN A C 1
ATOM 609 O O . GLN A 1 73 ? -24.232 -4.369 26.818 1.00 92.94 73 GLN A O 1
ATOM 614 N N . GLY A 1 74 ? -22.124 -3.631 27.045 1.00 91.12 74 GLY A N 1
ATOM 615 C CA . GLY A 1 74 ? -22.347 -2.925 28.308 1.00 91.12 74 GLY A CA 1
ATOM 616 C C . GLY A 1 74 ? -23.336 -1.761 28.182 1.00 91.12 74 GLY A C 1
ATOM 617 O O . GLY A 1 74 ? -24.255 -1.647 28.995 1.00 91.12 74 GLY A O 1
ATOM 618 N N . ILE A 1 75 ? -23.192 -0.933 27.142 1.00 91.69 75 ILE A N 1
ATOM 619 C CA . ILE A 1 75 ? -24.084 0.202 26.860 1.00 91.69 75 ILE A CA 1
ATOM 620 C C . ILE A 1 75 ? -25.487 -0.297 26.495 1.00 91.69 75 ILE A C 1
ATOM 622 O O . ILE A 1 75 ? -26.469 0.192 27.052 1.00 91.69 75 ILE A O 1
ATOM 626 N N . ILE A 1 76 ? -25.597 -1.296 25.614 1.00 91.94 76 ILE A N 1
ATOM 627 C CA . ILE A 1 76 ? -26.882 -1.883 25.201 1.00 91.94 76 ILE A CA 1
ATOM 628 C C . ILE A 1 76 ? -27.623 -2.451 26.412 1.00 91.94 76 ILE A C 1
ATOM 630 O O . ILE A 1 76 ? -28.821 -2.205 26.577 1.00 91.94 76 ILE A O 1
ATOM 634 N N . ARG A 1 77 ? -26.910 -3.160 27.294 1.00 91.88 77 ARG A N 1
ATOM 635 C CA . ARG A 1 77 ? -27.474 -3.718 28.524 1.00 91.88 77 ARG A CA 1
ATOM 636 C C . ARG A 1 77 ? -27.934 -2.636 29.496 1.00 91.88 77 ARG A C 1
ATOM 638 O O . ARG A 1 77 ? -28.990 -2.793 30.103 1.00 91.88 77 ARG A O 1
ATOM 645 N N . ALA A 1 78 ? -27.166 -1.561 29.649 1.00 89.88 78 ALA A N 1
ATOM 646 C CA . ALA A 1 78 ? -27.528 -0.450 30.524 1.00 89.88 78 ALA A CA 1
ATOM 647 C C . ALA A 1 78 ? -28.749 0.331 30.006 1.00 89.88 78 ALA A C 1
ATOM 649 O O . ALA A 1 78 ? -29.569 0.769 30.803 1.00 89.88 78 ALA A O 1
ATOM 650 N N . MET A 1 79 ? -28.892 0.464 28.684 1.00 89.69 79 MET A N 1
ATOM 651 C CA . MET A 1 79 ? -29.996 1.188 28.042 1.00 89.69 79 MET A CA 1
ATOM 652 C C . MET A 1 79 ? -31.288 0.366 27.948 1.00 89.69 79 MET A C 1
ATOM 654 O O . MET A 1 79 ? -32.374 0.890 28.169 1.00 89.69 79 MET A O 1
ATOM 658 N N . THR A 1 80 ? -31.183 -0.919 27.604 1.00 89.81 80 THR A N 1
ATOM 659 C CA . THR A 1 80 ? -32.348 -1.773 27.291 1.00 89.81 80 THR A CA 1
ATOM 660 C C . THR A 1 80 ? -32.779 -2.628 28.486 1.00 89.81 80 THR A C 1
ATOM 662 O O . THR A 1 80 ? -33.894 -3.138 28.521 1.00 89.81 80 THR A O 1
ATOM 665 N N . GLY A 1 81 ? -31.895 -2.844 29.469 1.00 87.38 81 GLY A N 1
ATOM 666 C CA . GLY A 1 81 ? -32.150 -3.715 30.625 1.00 87.38 81 GLY A CA 1
ATOM 667 C C . GLY A 1 81 ? -32.178 -5.218 30.304 1.00 87.38 81 GLY A C 1
ATOM 668 O O . GLY A 1 81 ? -32.356 -6.042 31.203 1.00 87.38 81 GLY A O 1
ATOM 669 N N . THR A 1 82 ? -31.973 -5.605 29.042 1.00 86.88 82 THR A N 1
ATOM 670 C CA . THR A 1 82 ? -31.954 -7.001 28.590 1.00 86.88 82 THR A CA 1
ATOM 671 C C . THR A 1 82 ? -30.684 -7.715 29.046 1.00 86.88 82 THR A C 1
ATOM 673 O O . THR A 1 82 ? -29.576 -7.192 28.921 1.00 86.88 82 THR A O 1
ATOM 676 N N . LYS A 1 83 ? -30.836 -8.935 29.576 1.00 81.06 83 LYS A N 1
ATOM 677 C CA . LYS A 1 83 ? -29.715 -9.778 30.037 1.00 81.06 83 LYS A CA 1
ATOM 678 C C . LYS A 1 83 ? -29.148 -10.696 28.951 1.00 81.06 83 LYS A C 1
ATOM 680 O O . LYS A 1 83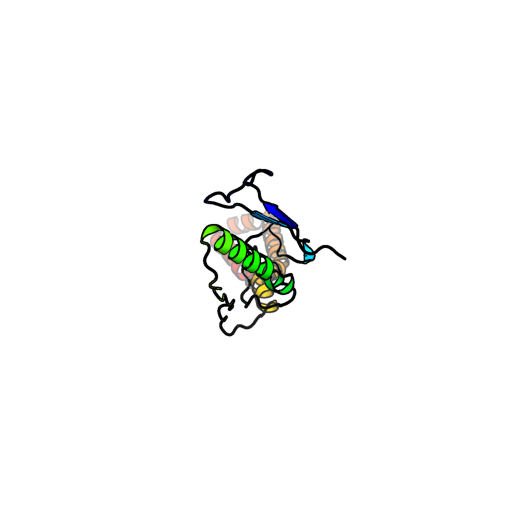 ? -28.086 -11.277 29.167 1.00 81.06 83 LYS A O 1
ATOM 685 N N . GLU A 1 84 ? -29.852 -10.824 27.831 1.00 82.56 84 GLU A N 1
ATOM 686 C CA . GLU A 1 84 ? -29.430 -11.650 26.704 1.00 82.56 84 GLU A CA 1
ATOM 687 C C . GLU A 1 84 ? -28.132 -11.116 26.098 1.00 82.56 84 GLU A C 1
ATOM 689 O O . GLU A 1 84 ? -27.979 -9.911 25.885 1.00 82.56 84 GLU A O 1
ATOM 694 N N . LYS A 1 85 ? -27.187 -12.024 25.846 1.00 80.56 85 LYS A N 1
ATOM 695 C CA . LYS A 1 85 ? -25.908 -11.706 25.209 1.00 80.56 85 LYS A CA 1
ATOM 696 C C . LYS A 1 85 ? -25.975 -12.096 23.742 1.00 80.56 85 LYS A C 1
ATOM 698 O O . LYS A 1 85 ? -26.129 -13.273 23.424 1.00 80.56 85 LYS A O 1
ATOM 703 N N . THR A 1 86 ? -25.808 -11.125 22.857 1.00 84.81 86 THR A N 1
ATOM 704 C CA . THR A 1 86 ? -25.667 -11.383 21.424 1.00 84.81 86 THR A CA 1
ATOM 705 C C . THR A 1 86 ? -24.228 -11.805 21.136 1.00 84.81 86 THR A C 1
ATOM 707 O O . THR A 1 86 ? -23.299 -11.071 21.457 1.00 84.81 86 THR A O 1
ATOM 710 N N . GLY A 1 87 ? -24.023 -12.989 20.556 1.00 87.38 87 GLY A N 1
ATOM 711 C CA . GLY A 1 87 ? -22.698 -13.422 20.108 1.00 87.38 87 GLY A CA 1
ATOM 712 C C . GLY A 1 87 ? -22.361 -12.810 18.751 1.00 87.38 87 GLY A C 1
ATOM 713 O O . GLY A 1 87 ? -23.082 -13.050 17.784 1.00 87.38 87 GLY A O 1
ATOM 714 N N . VAL A 1 88 ? -21.275 -12.042 18.670 1.00 91.19 88 VAL A N 1
ATOM 715 C CA . VAL A 1 88 ? -20.761 -11.487 17.410 1.00 91.19 88 VAL A CA 1
ATOM 716 C C . VAL A 1 88 ? -19.510 -12.262 17.005 1.00 91.19 88 VAL A C 1
ATOM 718 O O . VAL A 1 88 ? -18.593 -12.437 17.804 1.00 91.19 88 VAL A O 1
ATOM 721 N N . TYR A 1 89 ? -19.473 -12.742 15.761 1.00 93.06 89 TYR A N 1
ATOM 722 C CA . TYR A 1 89 ? -18.299 -13.390 15.177 1.00 93.06 89 TYR A CA 1
ATOM 723 C C . TYR A 1 89 ? -17.765 -12.556 14.015 1.00 93.06 89 TYR A C 1
ATOM 725 O O . TYR A 1 89 ? -18.534 -11.968 13.254 1.00 93.06 89 TYR A O 1
ATOM 733 N N . ILE A 1 90 ? -16.442 -12.512 13.883 1.00 91.88 90 ILE A N 1
ATOM 734 C CA . ILE A 1 90 ? -15.751 -11.751 12.845 1.00 91.88 90 ILE A CA 1
ATOM 735 C C . ILE A 1 90 ? -15.173 -12.743 11.843 1.00 91.88 90 ILE A C 1
ATOM 737 O O . ILE A 1 90 ? -14.380 -13.608 12.209 1.00 91.88 90 ILE A O 1
ATOM 741 N N . GLN A 1 91 ? -15.545 -12.589 10.575 1.00 92.06 91 GLN A N 1
ATOM 742 C CA . GLN A 1 91 ? -15.019 -13.387 9.475 1.00 92.06 91 GLN A CA 1
ATOM 743 C C . GLN A 1 91 ? -14.572 -12.468 8.339 1.00 92.06 91 GLN A C 1
ATOM 745 O O . GLN A 1 91 ? -15.344 -11.635 7.866 1.00 92.06 91 GLN A O 1
ATOM 750 N N . GLN A 1 92 ? -13.323 -12.621 7.892 1.00 91.19 92 GLN A N 1
ATOM 751 C CA . GLN A 1 92 ? -12.843 -11.935 6.694 1.00 91.19 92 GLN A CA 1
ATOM 752 C C . GLN A 1 92 ? -13.482 -12.548 5.442 1.00 91.19 92 GLN A C 1
ATOM 754 O O . GLN A 1 92 ? -13.681 -13.762 5.358 1.00 91.19 92 GLN A O 1
ATOM 759 N N . MET A 1 93 ? -13.787 -11.709 4.452 1.00 94.75 93 MET A N 1
ATOM 760 C CA . MET A 1 93 ? -14.242 -12.190 3.149 1.00 94.75 93 MET A CA 1
ATOM 761 C C . MET A 1 93 ? -13.093 -12.935 2.452 1.00 94.75 93 MET A C 1
ATOM 763 O O . MET A 1 93 ? -11.973 -12.416 2.429 1.00 94.75 93 MET A O 1
ATOM 767 N N . PRO A 1 94 ? -13.337 -14.129 1.881 1.00 94.50 94 PRO A N 1
ATOM 768 C CA . PRO A 1 94 ? -12.292 -14.885 1.206 1.00 94.50 94 PRO A CA 1
ATOM 769 C C . PRO A 1 94 ? -11.818 -14.140 -0.046 1.00 94.50 94 PRO A C 1
ATOM 771 O O . PRO A 1 94 ? -12.625 -13.628 -0.824 1.00 94.50 94 PRO A O 1
ATOM 774 N N . TYR A 1 95 ? -10.503 -14.098 -0.245 1.00 93.69 95 TYR A N 1
ATOM 775 C CA . TYR A 1 95 ? -9.888 -13.521 -1.437 1.00 93.69 95 TYR A CA 1
ATOM 776 C C . TYR A 1 95 ? -9.630 -14.628 -2.474 1.00 93.69 95 TYR A C 1
ATOM 778 O O . TYR A 1 95 ? -9.231 -15.729 -2.083 1.00 93.69 95 TYR A O 1
ATOM 786 N N . PRO A 1 96 ? -9.860 -14.386 -3.778 1.00 94.12 96 PRO A N 1
ATOM 787 C CA . PRO A 1 96 ? -9.544 -15.364 -4.817 1.00 94.12 96 PRO A CA 1
ATOM 788 C C . PRO A 1 96 ? -8.042 -15.675 -4.858 1.00 94.12 96 PRO A C 1
ATOM 790 O O . PRO A 1 96 ? -7.214 -14.896 -4.387 1.00 94.12 96 PRO A O 1
ATOM 793 N N . CYS A 1 97 ? -7.677 -16.810 -5.457 1.00 90.88 97 CYS A N 1
ATOM 794 C CA . CYS A 1 97 ? -6.275 -17.159 -5.670 1.00 90.88 97 CYS A CA 1
ATOM 795 C C . CYS A 1 97 ? -5.572 -16.050 -6.465 1.00 90.88 97 CYS A C 1
ATOM 797 O O . CYS A 1 97 ? -6.043 -15.651 -7.531 1.00 90.88 97 CYS A O 1
ATOM 799 N N . TYR A 1 98 ? -4.447 -15.565 -5.946 1.00 87.69 98 TYR A N 1
ATOM 800 C CA . TYR A 1 98 ? -3.645 -14.525 -6.577 1.00 87.69 98 TYR A CA 1
ATOM 801 C C . TYR A 1 98 ? -2.162 -14.884 -6.480 1.00 87.69 98 TYR A C 1
ATOM 803 O O . TYR A 1 98 ? -1.760 -15.665 -5.617 1.00 87.69 98 TYR A O 1
ATOM 811 N N . VAL A 1 99 ? -1.365 -14.313 -7.377 1.00 88.56 99 VAL A N 1
ATOM 812 C CA . VAL A 1 99 ? 0.095 -14.425 -7.372 1.00 88.56 99 VAL A CA 1
ATOM 813 C C . VAL A 1 99 ? 0.652 -13.013 -7.252 1.00 88.56 99 VAL A C 1
ATOM 815 O O . VAL A 1 99 ? 0.257 -12.127 -8.016 1.00 88.56 99 VAL A O 1
ATOM 818 N N . ASP A 1 100 ? 1.521 -12.785 -6.267 1.00 85.50 100 ASP A N 1
ATOM 819 C CA . ASP A 1 100 ? 2.121 -11.471 -6.042 1.00 85.50 100 ASP A CA 1
ATOM 820 C C . ASP A 1 100 ? 3.451 -11.320 -6.786 1.00 85.50 100 ASP A C 1
ATOM 822 O O . ASP A 1 100 ? 4.533 -11.516 -6.234 1.00 85.50 100 ASP A O 1
ATOM 826 N N . ASP A 1 101 ? 3.373 -10.939 -8.059 1.00 89.44 101 ASP A N 1
ATOM 827 C CA . ASP A 1 101 ? 4.558 -10.652 -8.868 1.00 89.44 101 ASP A CA 1
ATOM 828 C C . ASP A 1 101 ? 4.959 -9.176 -8.752 1.00 89.44 101 ASP A C 1
ATOM 830 O O . ASP A 1 101 ? 4.779 -8.367 -9.673 1.00 89.44 101 ASP A O 1
ATOM 834 N N . ILE A 1 102 ? 5.533 -8.812 -7.600 1.00 86.69 102 ILE A N 1
ATOM 835 C CA . ILE A 1 102 ? 6.025 -7.449 -7.325 1.00 86.69 102 ILE A CA 1
ATOM 836 C C . ILE A 1 102 ? 7.029 -7.017 -8.403 1.00 86.69 102 ILE A C 1
ATOM 838 O O . ILE A 1 102 ? 6.964 -5.895 -8.911 1.00 86.69 102 ILE A O 1
ATOM 842 N N . PHE A 1 103 ? 7.920 -7.927 -8.810 1.00 88.12 103 PHE A N 1
ATOM 843 C CA . PHE A 1 103 ? 8.909 -7.662 -9.852 1.00 88.12 103 PHE A CA 1
ATOM 844 C C . PHE A 1 103 ? 8.250 -7.287 -11.184 1.00 88.12 103 PHE A C 1
ATOM 846 O O . PHE A 1 103 ? 8.597 -6.265 -11.770 1.00 88.12 103 PHE A O 1
ATOM 853 N N . LEU A 1 104 ? 7.254 -8.053 -11.639 1.00 88.75 104 LEU A N 1
ATOM 854 C CA . LEU A 1 104 ? 6.563 -7.788 -12.902 1.00 88.75 104 LEU A CA 1
ATOM 855 C C . LEU A 1 104 ? 5.779 -6.469 -12.845 1.00 88.75 104 LEU A C 1
ATOM 857 O O . LEU A 1 104 ? 5.788 -5.699 -13.809 1.00 88.75 104 LEU A O 1
ATOM 861 N N . ARG A 1 105 ? 5.158 -6.151 -11.704 1.00 87.06 105 ARG A N 1
ATOM 862 C CA . ARG A 1 105 ? 4.461 -4.873 -11.478 1.00 87.06 105 ARG A CA 1
ATOM 863 C C . ARG A 1 105 ? 5.405 -3.670 -11.546 1.00 87.06 105 ARG A C 1
ATOM 865 O O . ARG A 1 105 ? 5.076 -2.666 -12.173 1.00 87.06 105 ARG A O 1
ATOM 872 N N . VAL A 1 106 ? 6.571 -3.756 -10.910 1.00 89.00 106 VAL A N 1
ATOM 873 C CA . VAL A 1 106 ? 7.569 -2.673 -10.917 1.00 89.00 106 VAL A CA 1
ATOM 874 C C . VAL A 1 106 ? 8.245 -2.563 -12.283 1.00 89.00 106 VAL A C 1
ATOM 876 O O . VAL A 1 106 ? 8.404 -1.459 -12.808 1.00 89.00 106 VAL A O 1
ATOM 879 N N . MET A 1 107 ? 8.592 -3.695 -12.895 1.00 91.94 107 MET A N 1
ATOM 880 C CA . MET A 1 107 ? 9.213 -3.743 -14.214 1.00 91.94 107 MET A CA 1
ATOM 881 C C . MET A 1 107 ? 8.272 -3.172 -15.277 1.00 91.94 107 MET A C 1
ATOM 883 O O . MET A 1 107 ? 8.654 -2.247 -15.980 1.00 91.94 107 MET A O 1
ATOM 887 N N . SER A 1 108 ? 7.017 -3.625 -15.351 1.00 89.50 108 SER A N 1
ATOM 888 C CA . SER A 1 108 ? 6.038 -3.105 -16.323 1.00 89.50 108 SER A CA 1
ATOM 889 C C . SER A 1 108 ? 5.840 -1.587 -16.232 1.00 89.50 108 SER A C 1
ATOM 891 O O . SER A 1 108 ? 5.768 -0.920 -17.261 1.00 89.50 108 SER A O 1
ATOM 893 N N . ARG A 1 109 ? 5.827 -1.017 -15.019 1.00 89.31 109 ARG A N 1
ATOM 894 C CA . ARG A 1 109 ? 5.720 0.437 -14.812 1.00 89.31 109 ARG A CA 1
ATOM 895 C C . ARG A 1 109 ? 6.986 1.202 -15.213 1.00 89.31 109 ARG A C 1
ATOM 897 O O . ARG A 1 109 ? 6.883 2.357 -15.615 1.00 89.31 109 ARG A O 1
ATOM 904 N N . SER A 1 110 ? 8.163 0.585 -15.107 1.00 93.75 110 SER A N 1
ATOM 905 C CA . SER A 1 110 ? 9.461 1.218 -15.399 1.00 93.75 110 SER A CA 1
ATOM 906 C C . SER A 1 110 ? 9.997 0.938 -16.810 1.00 93.75 110 SER A C 1
ATOM 908 O O . SER A 1 110 ? 10.903 1.639 -17.258 1.00 93.75 110 SER A O 1
ATOM 910 N N . MET A 1 111 ? 9.408 -0.008 -17.550 1.00 93.44 111 MET A N 1
ATOM 911 C CA . MET A 1 111 ? 9.779 -0.341 -18.934 1.00 93.44 111 MET A CA 1
ATOM 912 C C . MET A 1 111 ? 9.918 0.886 -19.856 1.00 93.44 111 MET A C 1
ATOM 914 O O . MET A 1 111 ? 10.944 0.991 -20.532 1.00 93.44 111 MET A O 1
ATOM 918 N N . PRO A 1 112 ? 8.973 1.852 -19.888 1.00 93.56 112 PRO A N 1
ATOM 919 C CA . PRO A 1 112 ? 9.096 3.010 -20.775 1.00 93.56 112 PRO A CA 1
ATOM 920 C C . PRO A 1 112 ? 10.326 3.870 -20.475 1.00 93.56 112 PRO A C 1
ATOM 922 O O . PRO A 1 112 ? 10.925 4.427 -21.388 1.00 93.56 112 PRO A O 1
ATOM 925 N N . LEU A 1 113 ? 10.730 3.958 -19.206 1.00 95.06 113 LEU A N 1
ATOM 926 C CA . LEU A 1 113 ? 11.899 4.728 -18.792 1.00 95.06 113 LEU A CA 1
ATOM 927 C C . LEU A 1 113 ? 13.195 4.064 -19.273 1.00 95.06 113 LEU A C 1
ATOM 929 O O . LEU A 1 113 ? 14.087 4.739 -19.777 1.00 95.06 113 LEU A O 1
ATOM 933 N N . PHE A 1 114 ? 13.297 2.738 -19.177 1.00 94.38 114 PHE A N 1
ATOM 934 C CA . PHE A 1 114 ? 14.459 2.027 -19.713 1.00 94.38 114 PHE A CA 1
ATOM 935 C C . PHE A 1 114 ? 14.535 2.115 -21.240 1.00 94.38 114 PHE A C 1
ATOM 937 O O . PHE A 1 114 ? 15.621 2.306 -21.785 1.00 94.38 114 PHE A O 1
ATOM 944 N N . MET A 1 115 ? 13.391 2.060 -21.927 1.00 94.12 115 MET A N 1
ATOM 945 C CA . MET A 1 115 ? 13.330 2.238 -23.381 1.00 94.12 115 MET A CA 1
ATOM 946 C C . MET A 1 115 ? 13.789 3.635 -23.817 1.00 94.12 115 MET A C 1
ATOM 948 O O . MET A 1 115 ? 14.569 3.754 -24.762 1.00 94.12 115 MET A O 1
ATOM 952 N N . THR A 1 116 ? 13.369 4.699 -23.121 1.00 95.38 116 THR A N 1
ATOM 953 C CA . THR A 1 116 ? 13.818 6.063 -23.449 1.00 95.38 116 THR A CA 1
ATOM 954 C C . THR A 1 116 ? 15.305 6.263 -23.171 1.00 95.38 116 THR A C 1
ATOM 956 O O . THR A 1 116 ? 15.985 6.891 -23.982 1.00 95.38 116 THR A O 1
ATOM 959 N N . LEU A 1 117 ? 15.840 5.693 -22.086 1.00 95.44 117 LEU A N 1
ATOM 960 C CA . LEU A 1 117 ? 17.279 5.729 -21.803 1.00 95.44 117 LEU A CA 1
ATOM 961 C C . LEU A 1 117 ? 18.093 4.990 -22.870 1.00 95.44 117 LEU A C 1
ATOM 963 O O . LEU A 1 117 ? 19.118 5.508 -23.309 1.00 95.44 117 LEU A O 1
ATOM 967 N N . ALA A 1 118 ? 17.626 3.824 -23.325 1.00 95.06 118 ALA A N 1
ATOM 968 C CA . ALA A 1 118 ? 18.302 3.053 -24.366 1.00 95.06 118 ALA A CA 1
ATOM 969 C C . ALA A 1 118 ? 18.424 3.841 -25.682 1.00 95.06 118 ALA A C 1
ATOM 971 O O . ALA A 1 118 ? 19.455 3.786 -26.351 1.00 95.06 118 ALA A O 1
ATOM 972 N N . TRP A 1 119 ? 17.394 4.606 -26.050 1.00 93.94 119 TRP A N 1
ATOM 973 C CA . TRP A 1 119 ? 17.384 5.372 -27.301 1.00 93.94 119 TRP A CA 1
ATOM 974 C C . TRP A 1 119 ? 17.981 6.774 -27.182 1.00 93.94 119 TRP A C 1
ATOM 976 O O . TRP A 1 119 ? 18.264 7.402 -28.201 1.00 93.94 119 TRP A O 1
ATOM 986 N N . MET A 1 120 ? 18.231 7.258 -25.965 1.00 96.19 120 MET A N 1
ATOM 987 C CA . MET A 1 120 ? 18.729 8.611 -25.712 1.00 96.19 120 MET A CA 1
ATOM 988 C C . MET A 1 120 ? 20.016 8.919 -26.485 1.00 96.19 120 MET A C 1
ATOM 990 O O . MET A 1 120 ? 20.142 9.989 -27.085 1.00 96.19 120 MET A O 1
ATOM 994 N N . TYR A 1 121 ? 20.960 7.975 -26.514 1.00 94.00 121 TYR A N 1
ATOM 995 C CA . TYR A 1 121 ? 22.223 8.150 -27.229 1.00 94.00 121 TYR A CA 1
ATOM 996 C C . TYR A 1 121 ? 22.037 8.178 -28.753 1.00 94.00 121 TYR A C 1
ATOM 998 O O . TYR A 1 121 ? 22.554 9.078 -29.413 1.00 94.00 121 TYR A O 1
ATOM 1006 N N . SER A 1 122 ? 21.246 7.248 -29.299 1.00 92.44 122 SER A N 1
ATOM 1007 C CA . SER A 1 122 ? 20.946 7.190 -30.738 1.00 92.44 122 SER A CA 1
ATOM 1008 C C . SER A 1 122 ? 20.276 8.482 -31.221 1.00 92.44 122 SER A C 1
ATOM 1010 O O . SER A 1 122 ? 20.765 9.140 -32.141 1.00 92.44 122 SER A O 1
ATOM 1012 N N . VAL A 1 123 ? 19.235 8.932 -30.510 1.00 93.38 123 VAL A N 1
ATOM 1013 C CA . VAL A 1 123 ? 18.543 10.197 -30.798 1.00 93.38 123 VAL A CA 1
ATOM 1014 C C . VAL A 1 123 ? 19.512 11.382 -30.737 1.00 93.38 123 VAL A C 1
ATOM 1016 O O . VAL A 1 123 ? 19.464 12.260 -31.597 1.00 93.38 123 VAL A O 1
ATOM 1019 N N . SER A 1 124 ? 20.437 11.397 -29.774 1.00 94.94 124 SER A N 1
ATOM 1020 C CA . SER A 1 124 ? 21.435 12.468 -29.646 1.00 94.94 124 SER A CA 1
ATOM 1021 C C . SER A 1 124 ? 22.393 12.533 -30.841 1.00 94.94 124 SER A C 1
ATOM 1023 O O . SER A 1 124 ? 22.713 13.629 -31.306 1.00 94.94 124 SER A O 1
ATOM 1025 N N . ILE A 1 125 ? 22.835 11.387 -31.372 1.00 93.56 125 ILE A N 1
ATOM 1026 C CA . ILE A 1 125 ? 23.700 11.340 -32.561 1.00 93.56 125 ILE A CA 1
ATOM 1027 C C . ILE A 1 125 ? 22.956 11.851 -33.794 1.00 93.56 125 ILE A C 1
ATOM 1029 O O . ILE A 1 125 ? 23.499 12.687 -34.516 1.00 93.56 125 ILE A O 1
ATOM 1033 N N . ILE A 1 126 ? 21.722 11.388 -34.015 1.00 93.19 126 ILE A N 1
ATOM 1034 C CA . ILE A 1 126 ? 20.902 11.803 -35.163 1.00 93.19 126 ILE A CA 1
ATOM 1035 C C . ILE A 1 126 ? 20.640 13.311 -35.111 1.00 93.19 126 ILE A C 1
ATOM 1037 O O . ILE A 1 126 ? 20.785 14.015 -36.108 1.00 93.19 126 ILE A O 1
ATOM 1041 N N . LEU A 1 127 ? 20.306 13.848 -33.936 1.00 93.25 127 LEU A N 1
ATOM 1042 C CA . LEU A 1 127 ? 20.110 15.288 -33.779 1.00 93.25 127 LEU A CA 1
ATOM 1043 C C . LEU A 1 127 ? 21.395 16.067 -34.060 1.00 93.25 127 LEU A C 1
ATOM 1045 O O . LEU A 1 127 ? 21.353 17.072 -34.770 1.00 93.25 127 LEU A O 1
ATOM 1049 N N . LYS A 1 128 ? 22.540 15.600 -33.549 1.00 94.44 128 LYS A N 1
ATOM 1050 C CA . LYS A 1 128 ? 23.834 16.236 -33.811 1.00 94.44 128 LYS A CA 1
ATOM 1051 C C . LYS A 1 128 ? 24.140 16.284 -35.308 1.00 94.44 128 LYS A C 1
ATOM 1053 O O . LYS A 1 128 ? 24.564 17.328 -35.794 1.00 94.44 128 LYS A O 1
ATOM 1058 N N . SER A 1 129 ? 23.942 15.189 -36.036 1.00 91.00 129 SER A N 1
ATOM 1059 C CA . SER A 1 129 ? 24.264 15.116 -37.464 1.00 91.00 129 SER A CA 1
ATOM 1060 C C . SER A 1 129 ? 23.319 15.971 -38.321 1.00 91.00 129 SER A C 1
ATOM 1062 O O . SER A 1 129 ? 23.792 16.692 -39.199 1.00 91.00 129 SER A O 1
ATOM 1064 N N . VAL A 1 130 ? 22.021 16.007 -37.997 1.00 91.88 130 VAL A N 1
ATOM 1065 C CA . VAL A 1 130 ? 21.048 16.910 -38.643 1.00 91.88 130 VAL A CA 1
ATOM 1066 C C . VAL A 1 130 ? 21.389 18.382 -38.389 1.00 91.88 130 VAL A C 1
ATOM 1068 O O . VAL A 1 130 ? 21.279 19.215 -39.291 1.00 91.88 130 VAL A O 1
ATOM 1071 N N . VAL A 1 131 ? 21.780 18.740 -37.161 1.00 93.94 131 VAL A N 1
ATOM 1072 C CA . VAL A 1 131 ? 22.175 20.120 -36.826 1.00 93.94 131 VAL A CA 1
ATOM 1073 C C . VAL A 1 131 ? 23.474 20.495 -37.531 1.00 93.94 131 VAL A C 1
ATOM 1075 O O . VAL A 1 131 ? 23.556 21.588 -38.081 1.00 93.94 131 VAL A O 1
ATOM 1078 N N . TYR A 1 132 ? 24.441 19.582 -37.583 1.00 93.88 132 TYR A N 1
ATOM 1079 C CA . TYR A 1 132 ? 25.703 19.791 -38.287 1.00 93.88 132 TYR A CA 1
ATOM 1080 C C . TYR A 1 132 ? 25.492 20.058 -39.787 1.00 93.88 132 TYR A C 1
ATOM 1082 O O . TYR A 1 132 ? 26.059 21.002 -40.334 1.00 93.88 132 TYR A O 1
ATOM 1090 N N . GLU A 1 133 ? 24.612 19.298 -40.449 1.00 91.38 133 GLU A N 1
ATOM 1091 C CA . GLU A 1 133 ? 24.255 19.534 -41.856 1.00 91.38 133 GLU A CA 1
ATOM 1092 C C . GLU A 1 133 ? 23.631 20.926 -42.071 1.00 91.38 133 GLU A C 1
ATOM 1094 O O . GLU A 1 133 ? 23.942 21.615 -43.050 1.00 91.38 133 GLU A O 1
ATOM 1099 N N . LYS A 1 134 ? 22.767 21.361 -41.142 1.00 89.38 134 LYS A N 1
ATOM 1100 C CA . LYS A 1 134 ? 22.133 22.689 -41.179 1.00 89.38 134 LYS A CA 1
ATOM 1101 C C . LYS A 1 134 ? 23.125 23.820 -40.921 1.00 89.38 134 LYS A C 1
ATOM 1103 O O . LYS A 1 134 ? 23.049 24.846 -41.591 1.00 89.38 134 LYS A O 1
ATOM 1108 N N . GLU A 1 135 ? 24.047 23.650 -39.976 1.00 93.88 135 GLU A N 1
ATOM 1109 C CA . GLU A 1 135 ? 25.084 24.641 -39.667 1.00 93.88 135 GLU A CA 1
ATOM 1110 C C . GLU A 1 135 ? 25.985 24.885 -40.884 1.00 93.88 135 GLU A C 1
ATOM 1112 O O . GLU A 1 135 ? 26.230 26.030 -41.265 1.00 93.88 135 GLU A O 1
ATOM 1117 N N . ALA A 1 136 ? 26.381 23.808 -41.564 1.00 93.00 136 ALA A N 1
ATOM 1118 C CA . ALA A 1 136 ? 27.175 23.863 -42.785 1.00 93.00 136 ALA A CA 1
ATOM 1119 C C . ALA A 1 136 ? 26.382 24.309 -44.035 1.00 93.00 136 ALA A C 1
ATOM 1121 O O . ALA A 1 136 ? 26.963 24.414 -45.115 1.00 93.00 136 ALA A O 1
ATOM 1122 N N . ARG A 1 137 ? 25.067 24.575 -43.918 1.00 89.75 137 ARG A N 1
ATOM 1123 C CA . ARG A 1 137 ? 24.156 24.940 -45.029 1.00 89.75 137 ARG A CA 1
ATOM 1124 C C . ARG A 1 137 ? 24.181 23.941 -46.197 1.00 89.75 137 ARG A C 1
ATOM 1126 O O . ARG A 1 137 ? 23.928 24.296 -47.355 1.00 89.75 137 ARG A O 1
ATOM 1133 N N . LEU A 1 138 ? 24.487 22.677 -45.901 1.00 87.06 138 LEU A N 1
ATOM 1134 C CA . LEU A 1 138 ? 24.522 21.608 -46.902 1.00 87.06 138 LEU A CA 1
ATOM 1135 C C . LEU A 1 138 ? 23.115 21.337 -47.439 1.00 87.06 138 LEU A C 1
ATOM 1137 O O . LEU A 1 138 ? 22.936 21.179 -48.647 1.00 87.06 138 LEU A O 1
ATOM 1141 N N . LYS A 1 139 ? 22.110 21.435 -46.563 1.00 87.62 139 LYS A N 1
ATOM 1142 C CA . LYS A 1 139 ? 20.698 21.319 -46.926 1.00 87.62 139 LYS A CA 1
ATOM 1143 C C . LYS A 1 139 ? 20.290 22.318 -48.016 1.00 87.62 139 LYS A C 1
ATOM 1145 O O . LYS A 1 139 ? 19.671 21.947 -49.012 1.00 87.62 139 LYS A O 1
ATOM 1150 N N . GLU A 1 140 ? 20.644 23.592 -47.858 1.00 88.44 140 GLU A N 1
ATOM 1151 C CA . GLU A 1 140 ? 20.330 24.646 -48.827 1.00 88.44 140 GLU A CA 1
ATOM 1152 C C . GLU A 1 140 ? 21.077 24.448 -50.147 1.00 88.44 140 GLU A C 1
ATOM 1154 O O . GLU A 1 140 ? 20.499 24.673 -51.210 1.00 88.44 140 GLU A O 1
ATOM 1159 N N . THR A 1 141 ? 22.326 23.984 -50.087 1.00 90.62 141 THR A N 1
ATOM 1160 C CA . THR A 1 141 ? 23.137 23.693 -51.277 1.00 90.62 141 THR A CA 1
ATOM 1161 C C . THR A 1 141 ? 22.521 22.557 -52.099 1.00 90.62 141 THR A C 1
ATOM 1163 O O . THR A 1 141 ? 22.356 22.694 -53.310 1.00 90.62 141 THR A O 1
ATOM 1166 N N . MET A 1 142 ? 22.082 21.475 -51.448 1.00 88.75 142 MET A N 1
ATOM 1167 C CA . MET A 1 142 ? 21.391 20.359 -52.109 1.00 88.75 142 MET A CA 1
ATOM 1168 C C . MET A 1 142 ? 20.036 20.779 -52.691 1.00 88.75 142 MET A C 1
ATOM 1170 O O . MET A 1 142 ? 19.661 20.331 -53.775 1.00 88.75 142 MET A O 1
ATOM 1174 N N . ARG A 1 143 ? 19.325 21.702 -52.032 1.00 88.50 143 ARG A N 1
ATOM 1175 C CA . ARG A 1 143 ? 18.092 22.287 -52.576 1.00 88.50 143 ARG A CA 1
ATOM 1176 C C . ARG A 1 143 ? 18.350 23.122 -53.834 1.00 88.50 143 ARG A C 1
ATOM 1178 O O . ARG A 1 143 ? 17.574 23.045 -54.779 1.00 88.50 143 ARG A O 1
ATOM 1185 N N . ILE A 1 144 ? 19.442 23.892 -53.877 1.00 91.06 144 ILE A N 1
ATOM 1186 C CA . ILE A 1 144 ? 19.852 24.647 -55.077 1.00 91.06 144 ILE A CA 1
ATOM 1187 C C . ILE A 1 144 ? 20.230 23.695 -56.225 1.00 91.06 144 ILE A C 1
ATOM 1189 O O . ILE A 1 144 ? 19.959 24.002 -57.381 1.00 91.06 144 ILE A O 1
ATOM 1193 N N . MET A 1 145 ? 20.777 22.514 -55.915 1.00 91.00 145 MET A N 1
ATOM 1194 C CA . MET A 1 145 ? 21.041 21.446 -56.893 1.00 91.00 145 MET A CA 1
ATOM 1195 C C . MET A 1 145 ? 19.773 20.731 -57.404 1.00 91.00 145 MET A C 1
ATOM 1197 O O . MET A 1 145 ? 19.882 19.842 -58.245 1.00 91.00 145 MET A O 1
ATOM 1201 N N . GLY A 1 146 ? 18.578 21.118 -56.941 1.00 89.31 146 GLY A N 1
ATOM 1202 C CA . GLY A 1 146 ? 17.295 20.620 -57.448 1.00 89.31 146 GLY A CA 1
ATOM 1203 C C . GLY A 1 146 ? 16.654 19.498 -56.625 1.00 89.31 146 GLY A C 1
ATOM 1204 O O . GLY A 1 146 ? 15.673 18.914 -57.080 1.00 89.31 146 GLY A O 1
ATOM 1205 N N . LEU A 1 147 ? 17.170 19.187 -55.428 1.00 91.06 147 LEU A N 1
ATOM 1206 C CA . LEU A 1 147 ? 16.550 18.202 -54.536 1.00 91.06 147 LEU A CA 1
ATOM 1207 C C . LEU A 1 147 ? 15.387 18.807 -53.739 1.00 91.06 147 LEU A C 1
ATOM 1209 O O . LEU A 1 147 ? 15.515 19.879 -53.142 1.00 91.06 147 LEU A O 1
ATOM 1213 N N . ASP A 1 148 ? 14.267 18.085 -53.677 1.00 90.31 148 ASP A N 1
ATOM 1214 C CA . ASP A 1 148 ? 13.114 18.496 -52.878 1.00 90.31 148 ASP A CA 1
ATOM 1215 C C . ASP A 1 148 ? 13.286 18.153 -51.385 1.00 90.31 148 ASP A C 1
ATOM 1217 O O . ASP A 1 148 ? 13.926 17.169 -51.001 1.00 90.31 148 ASP A O 1
ATOM 1221 N N . ASN A 1 149 ? 12.663 18.953 -50.519 1.00 87.19 149 ASN A N 1
ATOM 1222 C CA . ASN A 1 149 ? 12.719 18.785 -49.068 1.00 87.19 149 ASN A CA 1
ATOM 1223 C C . ASN A 1 149 ? 12.151 17.437 -48.603 1.00 87.19 149 ASN A C 1
ATOM 1225 O O . ASN A 1 149 ? 12.623 16.907 -47.595 1.00 87.19 149 ASN A O 1
ATOM 1229 N N . GLY A 1 150 ? 11.1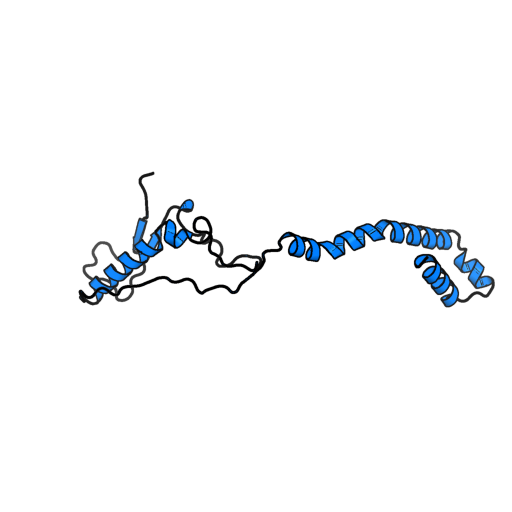55 16.886 -49.308 1.00 90.69 150 GLY A N 1
ATOM 1230 C CA . GLY A 1 150 ? 10.576 15.583 -48.977 1.00 90.69 150 GLY A CA 1
ATOM 1231 C C . GLY A 1 150 ? 11.603 14.452 -49.054 1.00 90.69 150 GLY A C 1
ATOM 1232 O O . GLY A 1 150 ? 11.676 13.623 -48.149 1.00 90.69 150 GLY A O 1
ATOM 1233 N N . ILE A 1 151 ? 12.462 14.473 -50.079 1.00 89.94 151 ILE A N 1
ATOM 1234 C CA . ILE A 1 151 ? 13.512 13.465 -50.297 1.00 89.94 151 ILE A CA 1
ATOM 1235 C C . ILE A 1 151 ? 14.591 13.561 -49.214 1.00 89.94 151 ILE A C 1
ATOM 1237 O O . ILE A 1 151 ? 15.061 12.538 -48.724 1.00 89.94 151 ILE A O 1
ATOM 1241 N N . LEU A 1 152 ? 14.942 14.776 -48.782 1.00 88.25 152 LEU A N 1
ATOM 1242 C CA . LEU A 1 152 ? 15.916 14.985 -47.704 1.00 88.25 152 LEU A CA 1
ATOM 1243 C C . LEU A 1 152 ? 15.420 14.415 -46.367 1.00 88.25 152 LEU A C 1
ATOM 1245 O O . LEU A 1 152 ? 16.157 13.708 -45.683 1.00 88.25 152 LEU A O 1
ATOM 1249 N N . TRP A 1 153 ? 14.158 14.663 -46.005 1.00 88.69 153 TRP A N 1
ATOM 1250 C CA . TRP A 1 153 ? 13.567 14.071 -44.799 1.00 88.69 153 TRP A CA 1
ATOM 1251 C C . TRP A 1 153 ? 13.412 12.552 -44.908 1.00 88.69 153 TRP A C 1
ATOM 1253 O O . TRP A 1 153 ? 13.633 11.848 -43.926 1.00 88.69 153 TRP A O 1
ATOM 1263 N N . PHE A 1 154 ? 13.094 12.040 -46.098 1.00 91.12 154 PHE A N 1
ATOM 1264 C CA . PHE A 1 154 ? 13.022 10.604 -46.352 1.00 91.12 154 PHE A CA 1
ATOM 1265 C C . PHE A 1 154 ? 14.396 9.921 -46.234 1.00 91.12 154 PHE A C 1
ATOM 1267 O O . PHE A 1 154 ? 14.503 8.853 -45.636 1.00 91.12 154 PHE A O 1
ATOM 1274 N N . SER A 1 155 ? 15.462 10.569 -46.715 1.00 89.69 155 SER A N 1
ATOM 1275 C CA . SER A 1 155 ? 16.843 10.099 -46.545 1.00 89.69 155 SER A CA 1
ATOM 1276 C C . SER A 1 155 ? 17.233 10.021 -45.069 1.00 89.69 155 SER A C 1
ATOM 1278 O O . SER A 1 155 ? 17.793 9.017 -44.632 1.00 89.69 155 SER A O 1
ATOM 1280 N N . TRP A 1 156 ? 16.907 11.050 -44.280 1.00 90.25 156 TRP A N 1
ATOM 1281 C CA . TRP A 1 156 ? 17.132 11.039 -42.832 1.00 90.25 156 TRP A CA 1
ATOM 1282 C C . TRP A 1 156 ? 16.324 9.955 -42.121 1.00 90.25 156 TRP A C 1
ATOM 1284 O O . TRP A 1 156 ? 16.855 9.304 -41.228 1.00 90.25 156 TRP A O 1
ATOM 1294 N N . PHE A 1 157 ? 15.080 9.715 -42.540 1.00 90.56 157 PHE A N 1
ATOM 1295 C CA . PHE A 1 157 ? 14.249 8.646 -41.992 1.00 90.56 157 PHE A CA 1
ATOM 1296 C C . PHE A 1 157 ? 14.874 7.263 -42.219 1.00 90.56 157 PHE A C 1
ATOM 1298 O O . PHE A 1 157 ? 15.037 6.516 -41.258 1.00 90.56 157 PHE A O 1
ATOM 1305 N N . ILE A 1 158 ? 15.301 6.947 -43.448 1.00 91.31 158 ILE A N 1
ATOM 1306 C CA . ILE A 1 158 ? 15.973 5.672 -43.752 1.00 91.31 158 ILE A CA 1
ATOM 1307 C C . ILE A 1 158 ? 17.287 5.547 -42.971 1.00 91.31 158 ILE A C 1
ATOM 1309 O O . ILE A 1 158 ? 17.540 4.508 -42.370 1.00 91.31 158 ILE A O 1
ATOM 1313 N N . SER A 1 159 ? 18.090 6.614 -42.933 1.00 88.44 159 SER A N 1
ATOM 1314 C CA . SER A 1 159 ? 19.367 6.643 -42.209 1.00 88.44 159 SER A CA 1
ATOM 1315 C C . SER A 1 159 ? 19.200 6.510 -40.690 1.00 88.44 159 SER A C 1
ATOM 1317 O O . SER A 1 159 ? 20.076 5.987 -40.024 1.00 88.44 159 SER A O 1
ATOM 1319 N N . SER A 1 160 ? 18.073 6.963 -40.131 1.00 86.75 160 SER A N 1
ATOM 1320 C CA . SER A 1 160 ? 17.759 6.806 -38.702 1.00 86.75 160 SER A CA 1
ATOM 1321 C C . SER A 1 160 ? 17.215 5.426 -38.323 1.00 86.75 160 SER A C 1
ATOM 1323 O O . SER A 1 160 ? 17.140 5.106 -37.139 1.00 86.75 160 SER A O 1
ATOM 1325 N N . LEU A 1 161 ? 16.767 4.652 -39.315 1.00 82.00 161 LEU A N 1
ATOM 1326 C CA . LEU A 1 161 ? 16.166 3.329 -39.134 1.00 82.00 161 LEU A CA 1
ATOM 1327 C C . LEU A 1 161 ? 17.223 2.214 -39.227 1.00 82.00 161 LEU A C 1
ATOM 1329 O O . LEU A 1 161 ? 17.023 1.140 -38.661 1.00 82.00 161 LEU A O 1
ATOM 1333 N N . ILE A 1 162 ? 18.323 2.490 -39.934 1.00 67.81 162 ILE A N 1
ATOM 1334 C CA . ILE A 1 162 ? 19.534 1.661 -40.055 1.00 67.81 162 ILE A CA 1
ATOM 1335 C C . ILE A 1 162 ? 20.500 2.007 -38.920 1.00 67.81 162 ILE A C 1
ATOM 1337 O O . ILE A 1 162 ? 21.064 1.056 -38.335 1.00 67.81 162 ILE A O 1
#

Secondary structure (DSSP, 8-state):
----EEEEESS--TT-SS--SS--EEEEE-GGGS--TT-SS-SS---S----TTTT-HHHHTSHHHHHHHHHHHHHHHHH---PPPP----PPPPPP----HHHHHHHHHHHHHHHHHHHHHHHHHHHHHHHHHHTTHHHHHHHTT--HHHHHHHHHHHHH-

InterPro domains:
  IPR026082 ABC transporter A [PTHR19229] (2-161)

Radius of gyration: 34.78 Å; chains: 1; bounding box: 60×42×95 Å

Foldseek 3Di:
DPDQKDKAWDPDDPPDPADDPDTDMDIGGDPLQAPDPPDPDDPDDADDDQPDCRHRVSCPRSCVVVVVQVVVQVVCCRVVVDPDDDDDDDDDDDGPDDDRPVVCVVCVVCVVVVVCVVCVVLVVVLVVVVVVCVVVCVVVVVVVVPDDPVVVVVVSVVVSVD